Protein AF-A0A7W2YCZ1-F1 (afdb_monomer_lite)

Foldseek 3Di:
DDDPPPPVVVVVVVVVLPDPPPWDWDPDVQIETEDDQDRQWAQDPPDNPDDIHRGDPVRLVVVLVVFFQRAEYEYEYAADLLDDVVVVVVVVCVVVDDDADPDPSVPPPPDDPRSVSVVCSCVDPRGHVYYHYHYHPPPDDDDHDDDDDDPPDD

Structure (mmCIF, N/CA/C/O backbone):
data_AF-A0A7W2YCZ1-F1
#
_entry.id   AF-A0A7W2YCZ1-F1
#
loop_
_atom_site.group_PDB
_atom_site.id
_atom_site.type_symbol
_atom_site.label_atom_id
_atom_site.label_alt_id
_atom_site.label_comp_id
_atom_site.label_asym_id
_atom_site.label_entity_id
_atom_site.label_seq_id
_atom_site.pdbx_PDB_ins_code
_atom_site.Cartn_x
_atom_site.Cartn_y
_atom_site.Cartn_z
_atom_site.occupancy
_atom_site.B_iso_or_equiv
_atom_site.auth_seq_id
_atom_site.auth_comp_id
_atom_site.auth_asym_id
_atom_site.auth_atom_id
_atom_site.pdbx_PDB_model_num
ATOM 1 N N . MET A 1 1 ? 9.026 -3.554 -45.609 1.00 46.78 1 MET A N 1
ATOM 2 C CA . MET A 1 1 ? 7.606 -3.160 -45.529 1.00 46.78 1 MET A CA 1
ATOM 3 C C . MET A 1 1 ? 7.067 -3.748 -44.241 1.00 46.78 1 MET A C 1
ATOM 5 O O . MET A 1 1 ? 6.977 -4.963 -44.158 1.00 46.78 1 MET A O 1
ATOM 9 N N . SER A 1 2 ? 6.855 -2.918 -43.221 1.00 54.31 2 SER A N 1
ATOM 10 C CA . SER A 1 2 ? 6.270 -3.335 -41.939 1.00 54.31 2 SER A CA 1
ATOM 11 C C . SER A 1 2 ? 4.803 -3.710 -42.161 1.00 54.31 2 SER A C 1
ATOM 13 O O . SER A 1 2 ? 4.131 -3.065 -42.970 1.00 54.31 2 SER A O 1
ATOM 15 N N . SER A 1 3 ? 4.320 -4.767 -41.512 1.00 56.66 3 SER A N 1
ATOM 16 C CA . SER A 1 3 ? 2.958 -5.260 -41.718 1.00 56.66 3 SER A CA 1
ATOM 17 C C . SER A 1 3 ? 1.939 -4.225 -41.211 1.00 56.66 3 SER A C 1
ATOM 19 O O . SER A 1 3 ? 2.219 -3.529 -40.236 1.00 56.66 3 SER A O 1
ATOM 21 N N . PRO A 1 4 ? 0.735 -4.117 -41.806 1.00 55.50 4 PRO A N 1
ATOM 22 C CA . PRO A 1 4 ? -0.276 -3.121 -41.417 1.00 55.50 4 PRO A CA 1
ATOM 23 C C . PRO A 1 4 ? -0.728 -3.191 -39.944 1.00 55.50 4 PRO A C 1
ATOM 25 O O . PRO A 1 4 ? -1.346 -2.251 -39.451 1.00 55.50 4 PRO A O 1
ATOM 28 N N . GLY A 1 5 ? -0.429 -4.289 -39.239 1.00 59.09 5 GLY A N 1
ATOM 29 C CA . GLY A 1 5 ? -0.671 -4.445 -37.802 1.00 59.09 5 GLY A CA 1
ATOM 30 C C . GLY A 1 5 ? 0.424 -3.867 -36.894 1.00 59.09 5 GLY A C 1
ATOM 31 O O . GLY A 1 5 ? 0.156 -3.632 -35.719 1.00 59.09 5 GLY A O 1
ATOM 32 N N . ASP A 1 6 ? 1.624 -3.590 -37.413 1.00 61.53 6 ASP A N 1
ATOM 33 C CA . ASP A 1 6 ? 2.809 -3.312 -36.586 1.00 61.53 6 ASP A CA 1
ATOM 34 C C . ASP A 1 6 ? 2.812 -1.888 -36.003 1.00 61.53 6 ASP A C 1
ATOM 36 O O . ASP A 1 6 ? 3.245 -1.681 -34.869 1.00 61.53 6 ASP A O 1
ATOM 40 N N . LEU A 1 7 ? 2.294 -0.898 -36.742 1.00 63.62 7 LEU A N 1
ATOM 41 C CA . LEU A 1 7 ? 2.269 0.505 -36.297 1.00 63.62 7 LEU A CA 1
ATOM 42 C C . LEU A 1 7 ? 1.229 0.740 -35.191 1.00 63.62 7 LEU A C 1
ATOM 44 O O . LEU A 1 7 ? 1.549 1.313 -34.155 1.00 63.62 7 LEU A O 1
ATOM 48 N N . ASN A 1 8 ? 0.011 0.218 -35.363 1.00 82.00 8 ASN A N 1
ATOM 49 C CA . ASN A 1 8 ? -1.061 0.348 -34.369 1.00 82.00 8 ASN A CA 1
ATOM 50 C C . ASN A 1 8 ? -0.761 -0.477 -33.099 1.00 82.00 8 ASN A C 1
ATOM 52 O O . ASN A 1 8 ? -1.073 -0.065 -31.984 1.00 82.00 8 ASN A O 1
ATOM 56 N N . HIS A 1 9 ? -0.084 -1.621 -33.253 1.00 88.19 9 HIS A N 1
ATOM 57 C CA . HIS A 1 9 ? 0.391 -2.415 -32.121 1.00 88.19 9 HIS A CA 1
ATOM 58 C C . HIS A 1 9 ? 1.479 -1.691 -31.316 1.00 88.19 9 HIS A C 1
ATOM 60 O O . HIS A 1 9 ? 1.400 -1.646 -30.090 1.00 88.19 9 HIS A O 1
ATOM 66 N N . SER A 1 10 ? 2.456 -1.081 -31.994 1.00 88.75 10 SER A N 1
ATOM 67 C CA . SER A 1 10 ? 3.535 -0.334 -31.335 1.00 88.75 10 SER A CA 1
ATOM 68 C C . SER A 1 10 ? 3.000 0.890 -30.587 1.00 88.75 10 SER A C 1
ATOM 70 O O . SER A 1 10 ? 3.354 1.107 -29.433 1.00 88.75 10 SER A O 1
ATOM 72 N N . GLU A 1 11 ? 2.069 1.639 -31.188 1.00 91.69 11 GLU A N 1
ATOM 73 C CA . GLU A 1 11 ? 1.412 2.768 -30.516 1.00 91.69 11 GLU A CA 1
ATOM 74 C C . GLU A 1 11 ? 0.613 2.339 -29.279 1.00 91.69 11 GLU A C 1
ATOM 76 O O . GLU A 1 11 ? 0.594 3.052 -28.273 1.00 91.69 11 GLU A O 1
ATOM 81 N N . LEU A 1 12 ? -0.057 1.183 -29.331 1.00 90.75 12 LEU A N 1
ATOM 82 C CA . LEU A 1 12 ? -0.761 0.632 -28.176 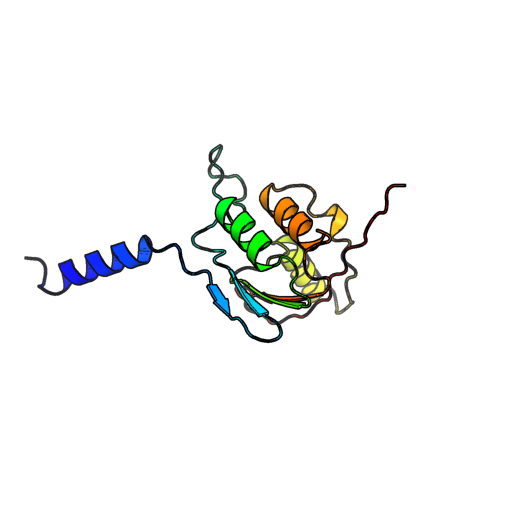1.00 90.75 12 LEU A CA 1
ATOM 83 C C . LEU A 1 12 ? 0.217 0.243 -27.062 1.00 90.75 12 LEU A C 1
ATOM 85 O O . LEU A 1 12 ? -0.036 0.569 -25.903 1.00 90.75 12 LEU A O 1
ATOM 89 N N . ILE A 1 13 ? 1.327 -0.418 -27.403 1.00 91.25 13 ILE A N 1
ATOM 90 C CA . ILE A 1 13 ? 2.387 -0.747 -26.441 1.00 91.25 13 ILE A CA 1
ATOM 91 C C . ILE A 1 13 ? 2.906 0.531 -25.786 1.00 91.25 13 ILE A C 1
ATOM 93 O O . ILE A 1 13 ? 2.930 0.609 -24.562 1.00 91.25 13 ILE A O 1
ATOM 97 N N . ASP A 1 14 ? 3.241 1.553 -26.571 1.00 91.69 14 ASP A N 1
ATOM 98 C CA . ASP A 1 14 ? 3.740 2.824 -26.045 1.00 91.69 14 ASP A CA 1
ATOM 99 C C . ASP A 1 14 ? 2.725 3.509 -25.126 1.00 91.69 14 ASP A C 1
ATOM 101 O O . ASP A 1 14 ? 3.105 4.071 -24.099 1.00 91.69 14 ASP A O 1
ATOM 105 N N . LYS A 1 15 ? 1.430 3.456 -25.462 1.00 91.06 15 LYS A N 1
ATOM 106 C CA . LYS A 1 15 ? 0.361 3.974 -24.595 1.00 91.06 15 LYS A CA 1
ATOM 107 C C . LYS A 1 15 ? 0.286 3.214 -23.274 1.00 91.06 15 LYS A C 1
ATOM 109 O O . LYS A 1 15 ? 0.183 3.849 -22.232 1.00 91.06 15 LYS A O 1
ATOM 114 N N . ILE A 1 16 ? 0.359 1.883 -23.307 1.00 90.38 16 ILE A N 1
ATOM 115 C CA . ILE A 1 16 ? 0.304 1.041 -22.103 1.00 90.38 16 ILE A CA 1
ATOM 116 C C . ILE A 1 16 ? 1.549 1.248 -21.235 1.00 90.38 16 ILE A C 1
ATOM 118 O O . ILE A 1 16 ? 1.426 1.376 -20.023 1.00 90.38 16 ILE A O 1
ATOM 122 N N . LEU A 1 17 ? 2.739 1.319 -21.838 1.00 87.75 17 LEU A N 1
ATOM 123 C CA . LEU A 1 17 ? 3.998 1.522 -21.113 1.00 87.75 17 LEU A CA 1
ATOM 124 C C . LEU A 1 17 ? 4.106 2.914 -20.479 1.00 87.75 17 LEU A C 1
ATOM 126 O O . LEU A 1 17 ? 4.820 3.071 -19.493 1.00 87.75 17 LEU A O 1
ATOM 130 N N . LYS A 1 18 ? 3.413 3.914 -21.035 1.00 88.44 18 LYS A N 1
ATOM 131 C CA . LYS A 1 18 ? 3.326 5.271 -20.473 1.00 88.44 18 LYS A CA 1
ATOM 132 C C . LYS A 1 18 ? 2.206 5.438 -19.445 1.00 88.44 18 LYS A C 1
ATOM 134 O O . LYS A 1 18 ? 2.161 6.480 -18.805 1.00 88.44 18 LYS A O 1
ATOM 139 N N . TRP A 1 19 ? 1.296 4.474 -19.317 1.00 90.00 19 TRP A N 1
ATOM 140 C CA . TRP A 1 19 ? 0.197 4.556 -18.359 1.00 90.00 19 TRP A CA 1
ATOM 141 C C . TRP A 1 19 ? 0.691 4.233 -16.947 1.00 90.00 19 TRP A C 1
ATOM 143 O O . TRP A 1 19 ? 1.148 3.120 -16.681 1.00 90.00 19 TRP A O 1
ATOM 153 N N . ASP A 1 20 ? 0.548 5.194 -16.044 1.00 87.00 20 ASP A N 1
ATOM 154 C CA . ASP A 1 20 ? 0.953 5.139 -14.635 1.00 87.00 20 ASP A CA 1
ATOM 155 C C . ASP A 1 20 ? -0.235 5.266 -13.662 1.00 87.00 20 ASP A C 1
ATOM 157 O 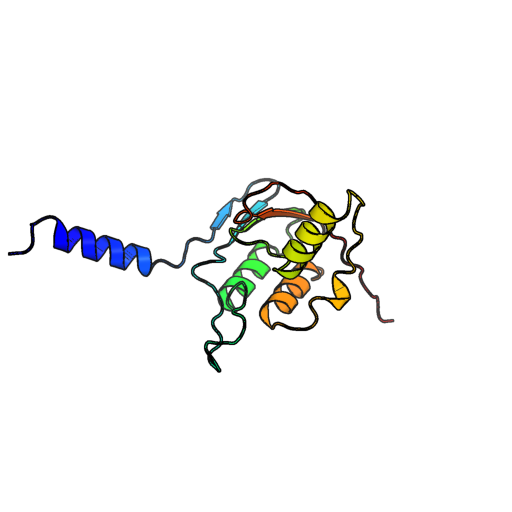O . ASP A 1 20 ? -0.082 5.156 -12.448 1.00 87.00 20 ASP A O 1
ATOM 161 N N . GLU A 1 21 ? -1.454 5.415 -14.174 1.00 89.88 21 GLU A N 1
ATOM 162 C CA . GLU A 1 21 ? -2.694 5.549 -13.401 1.00 89.88 21 GLU A CA 1
ATOM 163 C C . GLU A 1 21 ? -3.353 4.176 -13.143 1.00 89.88 21 GLU A C 1
ATOM 165 O O . GLU A 1 21 ? -4.538 3.964 -13.407 1.00 89.88 21 GLU A O 1
ATOM 170 N N . TRP A 1 22 ? -2.583 3.173 -12.698 1.00 92.25 22 TRP A N 1
ATOM 171 C CA . TRP A 1 22 ? -3.129 1.840 -12.361 1.00 92.25 22 TRP A CA 1
ATOM 172 C C . TRP A 1 22 ? -3.730 1.767 -10.954 1.00 92.25 22 TRP A C 1
ATOM 174 O O . TRP A 1 22 ? -4.391 0.786 -10.605 1.00 92.25 22 TRP A O 1
ATOM 184 N N . HIS A 1 23 ? -3.485 2.784 -10.131 1.00 93.44 23 HIS A N 1
ATOM 185 C CA . HIS A 1 23 ? -4.033 2.887 -8.789 1.00 93.44 23 HIS A CA 1
ATOM 186 C C . HIS A 1 23 ? -5.492 3.365 -8.843 1.00 93.44 23 HIS A C 1
ATOM 188 O O . HIS A 1 23 ? -5.863 4.197 -9.664 1.00 93.44 23 HIS A O 1
ATOM 194 N N . TYR A 1 24 ? -6.347 2.842 -7.965 1.00 95.12 24 TYR A N 1
ATOM 195 C CA . TYR A 1 24 ? -7.750 3.259 -7.885 1.00 95.12 24 TYR A CA 1
ATOM 196 C C . TYR A 1 24 ? -8.343 2.954 -6.511 1.00 95.12 24 TYR A C 1
ATOM 198 O O . TYR A 1 24 ? -7.773 2.218 -5.705 1.00 95.12 24 TYR A O 1
ATOM 206 N N . SER A 1 25 ? -9.510 3.529 -6.225 1.00 96.25 25 SER A N 1
ATOM 207 C CA . SER A 1 25 ? -10.265 3.256 -5.001 1.00 96.25 25 SER A CA 1
ATOM 208 C C . SER A 1 25 ? -11.693 2.842 -5.321 1.00 96.25 25 SER A C 1
ATOM 210 O O . SER A 1 25 ? -12.311 3.371 -6.243 1.00 96.25 25 SER A O 1
ATOM 212 N N . LEU A 1 26 ? -12.230 1.916 -4.531 1.00 96.69 26 LEU A N 1
ATOM 213 C CA . LEU A 1 26 ? -13.626 1.500 -4.594 1.00 96.69 26 LEU A CA 1
ATOM 214 C C . LEU A 1 26 ? -14.318 1.895 -3.291 1.00 96.69 26 LEU A C 1
ATOM 216 O O . LEU A 1 26 ? -13.919 1.452 -2.210 1.00 96.69 26 LEU A O 1
ATOM 220 N N . ASN A 1 27 ? -15.392 2.676 -3.406 1.00 94.75 27 ASN A N 1
ATOM 221 C CA . ASN A 1 27 ? -16.207 3.160 -2.285 1.00 94.75 27 ASN A CA 1
ATOM 222 C C . ASN A 1 27 ? -17.137 2.059 -1.743 1.00 94.75 27 ASN A C 1
ATOM 224 O O . ASN A 1 27 ? -18.359 2.178 -1.751 1.00 94.75 27 ASN A O 1
ATOM 228 N N . THR A 1 28 ? -16.535 0.954 -1.322 1.00 96.12 28 THR A N 1
ATOM 229 C CA . THR A 1 28 ? -17.182 -0.176 -0.647 1.00 96.12 28 THR A CA 1
ATOM 230 C C . THR A 1 28 ? -17.105 0.005 0.873 1.00 96.12 28 THR A C 1
ATOM 232 O O . THR A 1 28 ? -16.565 0.997 1.362 1.00 96.12 28 THR A O 1
ATOM 235 N N . SER A 1 29 ? -17.670 -0.929 1.641 1.00 94.06 29 SER A N 1
ATOM 236 C CA . SER A 1 29 ? -17.585 -0.923 3.104 1.00 94.06 29 SER A CA 1
ATOM 237 C C . SER A 1 29 ? -17.005 -2.259 3.588 1.00 94.06 29 SER A C 1
ATOM 239 O O . SER A 1 29 ? -17.718 -3.264 3.542 1.00 94.06 29 SER A O 1
ATOM 241 N N . PRO A 1 30 ? -15.725 -2.316 4.011 1.00 95.06 30 PRO A N 1
ATOM 242 C CA . PRO A 1 30 ? -14.748 -1.217 4.099 1.00 95.06 30 PRO A CA 1
ATOM 243 C C . PRO A 1 30 ? -14.248 -0.747 2.724 1.00 95.06 30 PRO A C 1
ATOM 245 O O . PRO A 1 30 ? -14.257 -1.523 1.773 1.00 95.06 30 PRO A O 1
ATOM 248 N N . LYS A 1 31 ? -13.773 0.501 2.626 1.00 96.75 31 LYS A N 1
ATOM 249 C CA . LYS A 1 31 ? -13.241 1.053 1.372 1.00 96.75 31 LYS A CA 1
ATOM 250 C C . LYS A 1 31 ? -11.997 0.286 0.928 1.00 96.75 31 LYS A C 1
ATOM 252 O O . LYS A 1 31 ? -11.152 -0.089 1.746 1.00 96.75 31 LYS A O 1
ATOM 257 N N . ILE A 1 32 ? -11.896 0.061 -0.380 1.00 97.62 32 ILE A N 1
ATOM 258 C CA . ILE A 1 32 ? -10.772 -0.645 -0.997 1.00 97.62 32 ILE A CA 1
ATOM 259 C C . ILE A 1 32 ? -9.882 0.377 -1.696 1.00 97.62 32 ILE A C 1
ATOM 261 O O . ILE A 1 32 ? -10.372 1.175 -2.493 1.00 97.62 32 ILE A O 1
ATOM 265 N N . VAL A 1 33 ? -8.582 0.326 -1.419 1.00 96.81 33 VAL A N 1
ATOM 266 C CA . VAL A 1 33 ? -7.560 1.161 -2.058 1.00 96.81 33 VAL A CA 1
ATOM 267 C C . VAL A 1 33 ? -6.545 0.247 -2.735 1.00 96.81 33 VAL A C 1
ATOM 269 O O . VAL A 1 33 ? -5.858 -0.528 -2.068 1.00 96.81 33 VAL A O 1
ATOM 272 N N . VAL A 1 34 ? -6.463 0.322 -4.061 1.00 95.88 34 VAL A N 1
ATOM 273 C CA . VAL A 1 34 ? -5.542 -0.464 -4.886 1.00 95.88 34 VAL A CA 1
ATOM 274 C C . VAL A 1 34 ? -4.357 0.409 -5.271 1.00 95.88 34 VAL A C 1
ATOM 276 O O . VAL A 1 34 ? -4.528 1.469 -5.869 1.00 95.88 34 VAL A O 1
ATOM 279 N N . LEU A 1 35 ? -3.158 -0.031 -4.897 1.00 93.19 35 LEU A N 1
ATOM 280 C CA . LEU A 1 35 ? -1.917 0.707 -5.093 1.00 93.19 35 LEU A CA 1
ATOM 281 C C . LEU A 1 35 ? -1.205 0.280 -6.371 1.00 93.19 35 LEU A C 1
ATOM 283 O O . LEU A 1 35 ? -1.024 -0.915 -6.620 1.00 93.19 35 LEU A O 1
ATOM 287 N N . ASP A 1 36 ? -0.656 1.259 -7.083 1.00 90.69 36 ASP A N 1
ATOM 288 C CA . ASP A 1 36 ? 0.375 1.010 -8.078 1.00 90.69 36 ASP A CA 1
ATOM 289 C C . ASP A 1 36 ? 1.762 1.094 -7.430 1.00 90.69 36 ASP A C 1
ATOM 291 O O . ASP A 1 36 ? 2.327 2.159 -7.211 1.00 90.69 36 ASP A O 1
ATOM 295 N N . THR A 1 37 ? 2.307 -0.070 -7.088 1.00 83.81 37 THR A N 1
ATOM 296 C CA . THR A 1 37 ? 3.641 -0.203 -6.469 1.00 83.81 37 THR A CA 1
ATOM 297 C C . THR A 1 37 ? 4.719 -0.607 -7.479 1.00 83.81 37 THR A C 1
ATOM 299 O O . THR A 1 37 ? 5.855 -0.897 -7.096 1.00 83.81 37 THR A O 1
ATOM 302 N N . ARG A 1 38 ? 4.365 -0.684 -8.771 1.00 81.44 38 ARG A N 1
ATOM 303 C CA . ARG A 1 38 ? 5.257 -1.137 -9.846 1.00 81.44 38 ARG A CA 1
ATOM 304 C C . ARG A 1 38 ? 5.652 0.014 -10.760 1.00 81.44 38 ARG A C 1
ATOM 306 O O . ARG A 1 38 ? 6.849 0.177 -10.975 1.00 81.44 38 ARG A O 1
ATOM 313 N N . THR A 1 39 ? 4.690 0.782 -11.272 1.00 84.38 39 THR A N 1
ATOM 314 C CA . THR A 1 39 ? 4.977 1.880 -12.209 1.00 84.38 39 THR A CA 1
ATOM 315 C C . THR A 1 39 ? 5.300 3.180 -11.470 1.00 84.38 39 THR A C 1
ATOM 317 O O . THR A 1 39 ? 6.261 3.854 -11.822 1.00 84.38 39 THR A O 1
ATOM 320 N N . GLN A 1 40 ? 4.617 3.461 -10.355 1.00 82.69 40 GLN A N 1
ATOM 321 C CA . GLN A 1 40 ? 4.811 4.679 -9.551 1.00 82.69 40 GLN A CA 1
ATOM 322 C C . GLN A 1 40 ? 5.924 4.544 -8.501 1.00 82.69 40 GLN A C 1
ATOM 324 O O . GLN A 1 40 ? 5.880 5.116 -7.409 1.00 82.69 40 GLN A O 1
ATOM 329 N N . ARG A 1 41 ? 6.925 3.708 -8.780 1.00 77.88 41 ARG A N 1
ATOM 330 C CA . ARG A 1 41 ? 7.993 3.396 -7.834 1.00 77.88 41 ARG A CA 1
ATOM 331 C C . ARG A 1 41 ? 8.980 4.561 -7.746 1.00 77.88 41 ARG A C 1
ATOM 333 O O . ARG A 1 41 ? 9.449 5.056 -8.762 1.00 77.88 41 ARG A O 1
ATOM 340 N N . TRP A 1 42 ? 9.394 4.946 -6.537 1.00 75.12 42 TRP A N 1
ATOM 341 C CA . TRP A 1 42 ? 10.453 5.952 -6.401 1.00 75.12 42 TRP A CA 1
ATOM 342 C C . TRP A 1 42 ? 11.823 5.387 -6.801 1.00 75.12 42 TRP A C 1
ATOM 344 O O . TRP A 1 42 ? 12.324 4.448 -6.169 1.00 75.12 42 TRP A O 1
ATOM 354 N N . TYR A 1 43 ? 12.455 5.993 -7.806 1.00 65.12 43 TYR A N 1
ATOM 355 C CA . TYR A 1 43 ? 13.814 5.674 -8.242 1.00 65.12 43 TYR A CA 1
ATOM 356 C C . TYR A 1 43 ? 14.835 6.610 -7.587 1.00 65.12 43 TYR A C 1
ATOM 358 O O . TYR A 1 43 ? 14.627 7.814 -7.485 1.00 65.12 43 TYR A O 1
ATOM 366 N N . SER A 1 44 ? 15.965 6.058 -7.140 1.00 58.12 44 SER A N 1
ATOM 367 C CA . SER A 1 44 ? 17.043 6.863 -6.562 1.00 58.12 44 SER A CA 1
ATOM 368 C C . SER A 1 44 ? 17.770 7.654 -7.649 1.00 58.12 44 SER A C 1
ATOM 370 O O . SER A 1 44 ? 18.524 7.085 -8.433 1.00 58.12 44 SER A O 1
ATOM 372 N N . GLU A 1 45 ? 17.628 8.978 -7.618 1.00 56.12 45 GLU A N 1
ATOM 373 C CA . GLU A 1 45 ? 18.287 9.911 -8.548 1.00 56.12 45 GLU A CA 1
ATOM 374 C C . GLU A 1 45 ? 19.813 9.991 -8.361 1.00 56.12 45 GLU A C 1
ATOM 376 O O . GLU A 1 45 ? 20.539 10.430 -9.246 1.00 56.12 45 GLU A O 1
ATOM 381 N N . SER A 1 46 ? 20.326 9.551 -7.205 1.00 54.50 46 SER A N 1
ATOM 382 C CA . SER A 1 46 ? 21.744 9.718 -6.844 1.00 54.50 46 SER A CA 1
ATOM 383 C C . SER A 1 46 ? 22.653 8.544 -7.227 1.00 54.50 46 SER A C 1
ATOM 385 O O . SER A 1 46 ? 23.868 8.716 -7.275 1.00 54.50 46 SER A O 1
ATOM 387 N N . ASN A 1 47 ? 22.100 7.341 -7.426 1.00 46.28 47 ASN A N 1
ATOM 388 C CA . ASN A 1 47 ? 22.841 6.129 -7.805 1.00 46.28 47 ASN A CA 1
ATOM 389 C C . ASN A 1 47 ? 21.856 4.990 -8.141 1.00 46.28 47 ASN A C 1
ATOM 391 O O . ASN A 1 47 ? 20.953 4.725 -7.341 1.00 46.28 47 ASN A O 1
ATOM 395 N N . ALA A 1 48 ? 22.072 4.279 -9.254 1.00 50.91 48 ALA A N 1
ATOM 396 C CA . ALA A 1 48 ? 21.251 3.145 -9.700 1.00 50.91 48 ALA A CA 1
ATOM 397 C C . ALA A 1 48 ? 21.346 1.908 -8.780 1.00 50.91 48 ALA A C 1
ATOM 399 O O . ALA A 1 48 ? 20.483 1.037 -8.826 1.00 50.91 48 ALA A O 1
ATOM 400 N N . GLY A 1 49 ? 22.375 1.834 -7.925 1.00 46.34 49 GLY A N 1
ATOM 401 C CA . GLY A 1 49 ? 22.553 0.751 -6.948 1.00 46.34 49 GLY A CA 1
ATOM 402 C C . GLY A 1 49 ? 21.846 0.952 -5.599 1.00 46.34 49 GLY A C 1
ATOM 403 O O . GLY A 1 49 ? 21.944 0.085 -4.732 1.00 46.34 49 GLY A O 1
ATOM 404 N N . LYS A 1 50 ? 21.171 2.089 -5.367 1.00 48.72 50 LYS A N 1
ATOM 405 C CA . LYS A 1 50 ? 20.440 2.344 -4.111 1.00 48.72 50 LYS A CA 1
ATOM 406 C C . LYS A 1 50 ? 19.026 1.753 -4.169 1.00 48.72 50 LYS A C 1
ATOM 408 O O . LYS A 1 50 ? 18.403 1.782 -5.228 1.00 48.72 50 LYS A O 1
ATOM 413 N N . PRO A 1 51 ? 18.488 1.252 -3.042 1.00 53.78 51 PRO A N 1
ATOM 414 C CA . PRO A 1 51 ? 17.170 0.632 -3.023 1.00 53.78 51 PRO A CA 1
ATOM 415 C C . PRO A 1 51 ? 16.085 1.639 -3.422 1.00 53.78 51 PRO A C 1
ATOM 417 O O . PRO A 1 51 ? 15.952 2.699 -2.810 1.00 53.78 51 PRO A O 1
ATOM 420 N N . SER A 1 52 ? 15.303 1.291 -4.442 1.00 58.91 52 SER A N 1
ATOM 421 C CA . SER A 1 52 ? 14.128 2.048 -4.876 1.00 58.91 52 SER A CA 1
ATOM 422 C C . SER A 1 52 ? 13.021 1.974 -3.821 1.00 58.91 52 SER A C 1
ATOM 424 O O . SER A 1 52 ? 12.755 0.898 -3.267 1.00 58.91 52 SER A O 1
ATOM 426 N N . GLY A 1 53 ? 12.355 3.103 -3.574 1.00 67.25 53 GLY A N 1
ATOM 427 C CA . GLY A 1 53 ? 11.220 3.207 -2.653 1.00 67.25 53 GLY A CA 1
ATOM 428 C C . GLY A 1 53 ? 10.015 2.420 -3.164 1.00 67.25 53 GLY A C 1
ATOM 429 O O . GLY A 1 53 ? 10.036 1.937 -4.287 1.00 67.25 53 GLY A O 1
ATOM 430 N N . LEU A 1 54 ? 8.976 2.241 -2.348 1.00 71.81 54 LEU A N 1
ATOM 431 C CA . LEU A 1 54 ? 7.773 1.505 -2.766 1.00 71.81 54 LEU A CA 1
ATOM 432 C C . LEU A 1 54 ? 6.912 2.309 -3.753 1.00 71.81 54 LEU A C 1
ATOM 434 O O . LEU A 1 54 ? 6.397 1.754 -4.715 1.00 71.81 54 LEU A O 1
ATOM 438 N N . MET A 1 55 ? 6.780 3.607 -3.496 1.00 80.69 55 MET A N 1
ATOM 439 C CA . MET A 1 55 ? 5.966 4.571 -4.230 1.00 80.69 55 MET A CA 1
ATOM 440 C C . MET A 1 55 ? 6.665 5.936 -4.201 1.00 80.69 55 MET A C 1
ATOM 442 O O . MET A 1 55 ? 7.466 6.195 -3.294 1.00 80.69 55 MET A O 1
ATOM 446 N N . ASP A 1 56 ? 6.387 6.797 -5.170 1.00 81.81 56 ASP A N 1
ATOM 447 C CA . ASP A 1 56 ? 6.830 8.187 -5.151 1.00 81.81 56 ASP A CA 1
ATOM 448 C C . ASP A 1 56 ? 6.017 9.056 -4.170 1.00 81.81 56 ASP A C 1
ATOM 450 O O . ASP A 1 56 ? 5.110 8.599 -3.465 1.00 81.81 56 ASP A O 1
ATOM 454 N N . TRP A 1 57 ? 6.394 10.330 -4.074 1.00 81.38 57 TRP A N 1
ATOM 455 C CA . TRP A 1 57 ? 5.745 11.283 -3.180 1.00 81.38 57 TRP A CA 1
ATOM 456 C C . TRP A 1 57 ? 4.292 11.597 -3.568 1.00 81.38 57 TRP A C 1
ATOM 458 O O . TRP A 1 57 ? 3.446 11.754 -2.682 1.00 81.38 57 TRP A O 1
ATOM 468 N N . GLN A 1 58 ? 3.995 11.700 -4.863 1.00 84.56 58 GLN A N 1
ATOM 469 C CA . GLN A 1 58 ? 2.660 12.025 -5.357 1.00 84.56 58 GLN A CA 1
ATOM 470 C C . GLN A 1 58 ? 1.691 10.897 -5.008 1.00 84.56 58 GLN A C 1
ATOM 472 O O . GLN A 1 58 ? 0.637 11.147 -4.421 1.00 84.56 58 GLN A O 1
ATOM 477 N N . SER A 1 59 ? 2.096 9.654 -5.246 1.00 86.44 59 SER A N 1
ATOM 478 C CA . SER A 1 59 ? 1.314 8.466 -4.920 1.00 86.44 59 SER A CA 1
ATOM 479 C C . SER A 1 59 ? 1.131 8.289 -3.414 1.00 86.44 59 SER A C 1
ATOM 481 O O . SER A 1 59 ? 0.044 7.937 -2.957 1.00 86.44 59 SER A O 1
ATOM 483 N N . LEU A 1 60 ? 2.166 8.568 -2.611 1.00 86.31 60 LEU A N 1
ATOM 484 C CA . LEU A 1 60 ? 2.052 8.567 -1.147 1.00 86.31 60 LEU A CA 1
ATOM 485 C C . LEU A 1 60 ? 1.079 9.642 -0.640 1.00 86.31 60 LEU A C 1
ATOM 487 O O . LEU A 1 60 ? 0.310 9.388 0.288 1.00 86.31 60 LEU A O 1
ATOM 491 N N . SER A 1 61 ? 1.086 10.825 -1.255 1.00 87.44 61 SER A N 1
ATOM 492 C CA . SER A 1 61 ? 0.169 11.919 -0.914 1.00 87.44 61 SER A CA 1
ATOM 493 C C . SER A 1 61 ? -1.276 11.563 -1.270 1.00 87.44 61 SER A C 1
ATOM 495 O O . SER A 1 61 ? -2.176 11.739 -0.446 1.00 87.44 61 SER A O 1
ATOM 497 N N . ALA A 1 62 ? -1.499 11.010 -2.467 1.00 90.19 62 ALA A N 1
ATOM 498 C CA . ALA A 1 62 ? -2.804 10.525 -2.915 1.00 90.19 62 ALA A CA 1
ATOM 499 C C . ALA A 1 62 ? -3.327 9.411 -1.998 1.00 90.19 62 ALA A C 1
ATOM 501 O O . ALA A 1 62 ? -4.485 9.434 -1.574 1.00 90.19 62 ALA A O 1
ATOM 502 N N . LEU A 1 63 ? -2.448 8.486 -1.603 1.00 91.62 63 LEU A N 1
ATOM 503 C CA . LEU A 1 63 ? -2.770 7.451 -0.633 1.00 91.62 63 LEU A CA 1
ATOM 504 C C . LEU A 1 63 ? -3.190 8.049 0.711 1.00 91.62 63 LEU A C 1
ATOM 506 O O . LEU A 1 63 ? -4.239 7.686 1.233 1.00 91.62 63 LEU A O 1
ATOM 510 N N . GLN A 1 64 ? -2.413 8.978 1.272 1.00 91.94 64 GLN A N 1
ATOM 511 C CA . GLN A 1 64 ? -2.765 9.610 2.541 1.00 91.94 64 GLN A CA 1
ATOM 512 C C . GLN A 1 64 ? -4.156 10.246 2.473 1.00 91.94 64 GLN A C 1
ATOM 514 O O . GLN A 1 64 ? -4.962 10.034 3.375 1.00 91.94 64 GLN A O 1
ATOM 519 N N . GLN A 1 65 ? -4.459 10.970 1.394 1.00 92.19 65 GLN A N 1
ATOM 520 C CA . GLN A 1 65 ? -5.776 11.573 1.187 1.00 92.19 65 GLN A CA 1
ATOM 521 C C . GLN A 1 65 ? -6.890 10.527 1.110 1.00 92.19 65 GLN A C 1
ATOM 523 O O . GLN A 1 65 ? -7.925 10.700 1.751 1.00 92.19 65 GLN A O 1
ATOM 528 N N . ALA A 1 66 ? -6.670 9.419 0.396 1.00 92.81 66 ALA A N 1
ATOM 529 C CA . ALA A 1 66 ? -7.650 8.342 0.271 1.00 92.81 66 ALA A CA 1
ATOM 530 C C . ALA A 1 66 ? -7.982 7.659 1.609 1.00 92.81 66 ALA A C 1
ATOM 532 O O . ALA A 1 66 ? -9.072 7.098 1.742 1.00 92.81 66 ALA A O 1
ATOM 533 N N . LEU A 1 67 ? -7.064 7.712 2.580 1.00 94.00 67 LEU A N 1
ATOM 534 C CA . LEU A 1 67 ? -7.202 7.101 3.903 1.00 94.00 67 LEU A CA 1
ATOM 535 C C . LEU A 1 67 ? -7.824 8.033 4.951 1.00 94.00 67 LEU A C 1
ATOM 537 O O . LEU A 1 67 ? -8.293 7.557 5.983 1.00 94.00 67 LEU A O 1
ATOM 541 N N . ILE A 1 68 ? -7.800 9.351 4.743 1.00 93.12 68 ILE A N 1
ATOM 542 C CA . ILE A 1 68 ? -8.255 10.302 5.762 1.00 93.12 68 ILE A CA 1
ATOM 543 C C . ILE A 1 68 ? -9.725 10.052 6.129 1.00 93.12 68 ILE A C 1
ATOM 545 O O . ILE A 1 68 ? -10.597 10.007 5.268 1.00 93.12 68 ILE A O 1
ATOM 549 N N . ASN A 1 69 ? -9.989 9.966 7.435 1.00 91.81 69 ASN A N 1
ATOM 550 C CA . ASN A 1 69 ? -11.299 9.768 8.062 1.00 91.81 69 ASN A CA 1
ATOM 551 C C . ASN A 1 69 ? -12.001 8.443 7.714 1.00 91.81 69 ASN A C 1
ATOM 553 O O . ASN A 1 69 ? -13.175 8.276 8.042 1.00 91.81 69 ASN A O 1
ATOM 557 N N . GLU A 1 70 ? -11.301 7.492 7.098 1.00 94.19 70 GLU A N 1
ATOM 558 C CA . GLU A 1 70 ? -11.854 6.168 6.827 1.00 94.19 70 GLU A CA 1
ATOM 559 C C . GLU A 1 70 ? -11.744 5.280 8.082 1.00 94.19 70 GLU A C 1
ATOM 561 O O . GLU A 1 70 ? -10.694 5.246 8.729 1.00 94.19 70 GLU A O 1
ATOM 566 N N . PRO A 1 71 ? -12.804 4.546 8.467 1.00 92.19 71 PR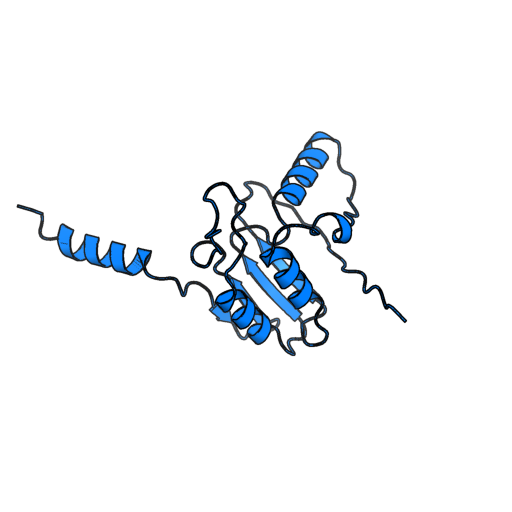O A N 1
ATOM 567 C CA . PRO A 1 71 ? -12.794 3.759 9.700 1.00 92.19 71 PRO A CA 1
ATOM 568 C C . PRO A 1 71 ? -11.996 2.456 9.567 1.00 92.19 71 PRO A C 1
ATOM 570 O O . PRO A 1 71 ? -11.379 2.005 10.529 1.00 92.19 71 PRO A O 1
ATOM 573 N N . ASN A 1 72 ? -12.022 1.833 8.387 1.00 94.12 72 ASN A N 1
ATOM 574 C CA . ASN A 1 72 ? -11.322 0.591 8.070 1.00 94.12 72 ASN A CA 1
ATOM 575 C C . ASN A 1 72 ? -11.004 0.578 6.573 1.00 94.12 72 ASN A C 1
ATOM 577 O O . ASN A 1 72 ? -11.831 1.024 5.775 1.00 94.12 72 ASN A O 1
ATOM 581 N N . ILE A 1 73 ? -9.853 0.023 6.192 1.00 96.06 73 ILE A N 1
ATOM 582 C CA . ILE A 1 73 ? -9.426 -0.047 4.789 1.00 96.06 73 ILE A CA 1
ATOM 583 C C . ILE A 1 73 ? -8.965 -1.453 4.416 1.00 96.06 73 ILE A C 1
ATOM 585 O O . ILE A 1 73 ? -8.229 -2.100 5.164 1.00 96.06 73 ILE A O 1
ATOM 589 N N . ILE A 1 74 ? -9.363 -1.896 3.222 1.00 96.62 74 ILE A N 1
ATOM 590 C CA . ILE A 1 74 ? -8.695 -2.984 2.507 1.00 96.62 74 ILE A CA 1
ATOM 591 C C . ILE A 1 74 ? -7.713 -2.347 1.527 1.00 96.62 74 ILE A C 1
ATOM 593 O O . ILE A 1 74 ? -8.103 -1.627 0.612 1.00 96.62 74 ILE A O 1
ATOM 597 N N . MET A 1 75 ? -6.430 -2.608 1.716 1.00 95.19 75 MET A N 1
ATOM 598 C CA . MET A 1 75 ? -5.367 -2.138 0.843 1.00 95.19 75 MET A CA 1
ATOM 599 C C . MET A 1 75 ? -4.876 -3.293 -0.021 1.00 95.19 75 MET A C 1
ATOM 601 O O . MET A 1 75 ? -4.576 -4.365 0.498 1.00 95.19 75 MET A O 1
ATOM 605 N N . VAL A 1 76 ? -4.770 -3.077 -1.327 1.00 94.75 76 VAL A N 1
ATOM 606 C CA . VAL A 1 76 ? -4.256 -4.073 -2.272 1.00 94.75 76 VAL A CA 1
ATOM 607 C C . VAL A 1 76 ? -2.955 -3.552 -2.863 1.00 94.75 76 VAL A C 1
ATOM 609 O O . VAL A 1 76 ? -2.922 -2.448 -3.400 1.00 94.75 76 VAL A O 1
ATOM 612 N N . SER A 1 77 ? -1.883 -4.333 -2.775 1.00 89.88 77 SER A N 1
ATOM 613 C CA . SER A 1 77 ? -0.584 -3.989 -3.357 1.00 89.88 77 SER A CA 1
ATOM 614 C C . SER A 1 77 ? 0.024 -5.186 -4.079 1.00 89.88 77 SER A C 1
ATOM 616 O O . SER A 1 77 ? -0.092 -6.319 -3.626 1.00 89.88 77 SER A O 1
ATOM 618 N N . ALA A 1 78 ? 0.711 -4.958 -5.198 1.00 85.44 78 ALA A N 1
ATOM 619 C CA . ALA A 1 78 ? 1.405 -6.043 -5.890 1.00 85.44 78 ALA A CA 1
ATOM 620 C C . ALA A 1 78 ? 2.550 -6.600 -5.028 1.00 85.44 78 ALA A C 1
ATOM 622 O O . ALA A 1 78 ? 2.592 -7.798 -4.762 1.00 85.44 78 ALA A O 1
ATOM 623 N N . ALA A 1 79 ? 3.436 -5.723 -4.546 1.00 78.00 79 ALA A N 1
ATOM 624 C CA . ALA A 1 79 ? 4.534 -6.088 -3.655 1.00 78.00 79 ALA A CA 1
ATOM 625 C C . ALA A 1 79 ? 4.133 -5.969 -2.170 1.00 78.00 79 ALA A C 1
ATOM 627 O O . ALA A 1 79 ? 3.320 -5.101 -1.822 1.00 78.00 79 ALA A O 1
ATOM 628 N N . PRO A 1 80 ? 4.723 -6.773 -1.265 1.00 71.69 80 PRO A N 1
ATOM 629 C CA . PRO A 1 80 ? 4.521 -6.619 0.173 1.00 71.69 80 PRO A CA 1
ATOM 630 C C . PRO A 1 80 ? 4.951 -5.234 0.680 1.00 71.69 80 PRO A C 1
ATOM 632 O O . PRO A 1 80 ? 6.090 -4.810 0.485 1.00 71.69 80 PRO A O 1
ATOM 635 N N . ILE A 1 81 ? 4.035 -4.537 1.362 1.00 73.44 81 ILE A N 1
ATOM 636 C CA . ILE A 1 81 ? 4.255 -3.173 1.888 1.00 73.44 81 ILE A CA 1
ATOM 637 C C . ILE A 1 81 ? 5.266 -3.172 3.044 1.00 73.44 81 ILE A C 1
ATOM 639 O O . ILE A 1 81 ? 6.054 -2.240 3.204 1.00 73.44 81 ILE A O 1
ATOM 643 N N . TYR A 1 82 ? 5.278 -4.246 3.833 1.00 68.06 82 TYR A N 1
ATOM 644 C CA . TYR A 1 82 ? 6.279 -4.489 4.865 1.00 68.06 82 TYR A CA 1
ATOM 645 C C . TYR A 1 82 ? 7.425 -5.305 4.236 1.00 68.06 82 TYR A C 1
ATOM 647 O O . TYR A 1 82 ? 7.238 -6.465 3.884 1.00 68.06 82 TYR A O 1
ATOM 655 N N . GLY A 1 83 ? 8.571 -4.648 4.012 1.00 58.62 83 GLY A N 1
ATOM 656 C CA . GLY A 1 83 ? 9.565 -4.993 2.980 1.00 58.62 83 GLY A CA 1
ATOM 657 C C . GLY A 1 83 ? 10.337 -6.325 3.070 1.00 58.62 83 GLY A C 1
ATOM 658 O O . GLY A 1 83 ? 10.103 -7.183 3.911 1.00 58.62 83 GLY A O 1
ATOM 659 N N . VAL A 1 84 ? 11.328 -6.460 2.177 1.00 52.44 84 VAL A N 1
ATOM 660 C CA . VAL A 1 84 ? 12.076 -7.686 1.799 1.00 52.44 84 VAL A CA 1
ATOM 661 C C . VAL A 1 84 ? 12.672 -8.486 2.973 1.00 52.44 84 VAL A C 1
ATOM 663 O O . VAL A 1 84 ? 12.711 -9.712 2.919 1.00 52.44 84 VAL A O 1
ATOM 666 N N . LYS A 1 85 ? 13.070 -7.841 4.079 1.00 51.94 85 LYS A N 1
ATOM 667 C CA . LYS A 1 85 ? 13.563 -8.551 5.278 1.00 51.94 85 LYS A CA 1
ATOM 668 C C . LYS A 1 85 ? 12.463 -9.255 6.082 1.00 51.94 85 LYS A C 1
ATOM 670 O O . LYS A 1 85 ? 12.773 -10.178 6.831 1.00 51.94 85 LYS A O 1
ATOM 675 N N . LEU A 1 86 ? 11.193 -8.864 5.936 1.00 53.84 86 LEU A N 1
ATOM 676 C CA . LEU A 1 86 ? 10.059 -9.622 6.475 1.00 53.84 86 LEU A CA 1
ATOM 677 C C . LEU A 1 86 ? 9.904 -10.942 5.715 1.00 53.84 86 LEU A C 1
ATOM 679 O O . LEU A 1 86 ? 9.733 -11.976 6.347 1.00 53.84 86 LEU A O 1
ATOM 683 N N . ILE A 1 87 ? 10.053 -10.920 4.387 1.00 53.91 87 ILE A N 1
ATOM 684 C CA . ILE A 1 87 ? 10.097 -12.128 3.550 1.00 53.91 87 ILE A CA 1
ATOM 685 C C . ILE A 1 87 ? 11.301 -12.987 3.944 1.00 53.91 87 ILE A C 1
ATOM 687 O O . ILE A 1 87 ? 11.127 -14.176 4.162 1.00 53.91 87 ILE A O 1
ATOM 691 N N . GLU A 1 88 ? 12.491 -12.402 4.122 1.00 60.41 88 GLU A N 1
ATOM 692 C CA . GLU A 1 88 ? 13.693 -13.126 4.573 1.00 60.41 88 GLU A CA 1
ATOM 693 C C . GLU A 1 88 ? 13.500 -13.749 5.968 1.00 60.41 88 GLU A C 1
ATOM 695 O O . GLU A 1 88 ? 13.859 -14.900 6.206 1.00 60.41 88 GLU A O 1
ATOM 700 N N . THR A 1 89 ? 12.863 -13.023 6.890 1.00 55.16 89 THR A N 1
ATOM 701 C CA . THR A 1 89 ? 12.524 -13.523 8.230 1.00 55.16 89 THR A C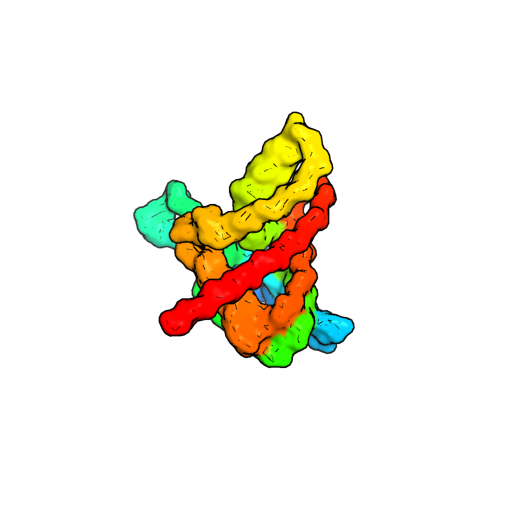A 1
ATOM 702 C C . THR A 1 89 ? 11.487 -14.639 8.146 1.00 55.16 89 THR A C 1
ATOM 704 O O . THR A 1 89 ? 11.648 -15.661 8.800 1.00 55.16 89 THR A O 1
ATOM 707 N N . ILE A 1 90 ? 10.468 -14.501 7.296 1.00 58.22 90 ILE A N 1
ATOM 708 C CA . ILE A 1 90 ? 9.479 -15.548 7.022 1.00 58.22 90 ILE A CA 1
ATOM 709 C C . ILE A 1 90 ? 10.153 -16.780 6.401 1.00 58.22 90 ILE A C 1
ATOM 711 O O . ILE A 1 90 ? 9.932 -17.885 6.885 1.00 58.22 90 ILE A O 1
ATOM 715 N N . GLN A 1 91 ? 11.033 -16.616 5.409 1.00 57.44 91 GLN A N 1
ATOM 716 C CA . GLN A 1 91 ? 11.842 -17.695 4.828 1.00 57.44 91 GLN A CA 1
ATOM 717 C C . GLN A 1 91 ? 12.699 -18.388 5.898 1.00 57.44 91 GLN A C 1
ATOM 719 O O . GLN A 1 91 ? 12.792 -19.618 5.921 1.00 57.44 91 GLN A O 1
ATOM 724 N N . ARG A 1 92 ? 13.270 -17.617 6.833 1.00 61.91 92 ARG A N 1
ATOM 725 C CA . ARG A 1 92 ? 14.032 -18.139 7.975 1.00 61.91 92 ARG A CA 1
ATOM 726 C C . ARG A 1 92 ? 13.150 -18.905 8.968 1.00 61.91 92 ARG A C 1
ATOM 728 O O . ARG A 1 92 ? 13.582 -19.912 9.506 1.00 61.91 92 ARG A O 1
ATOM 735 N N . ILE A 1 93 ? 11.903 -18.486 9.185 1.00 55.84 93 ILE A N 1
ATOM 736 C CA . ILE A 1 93 ? 10.922 -19.210 10.017 1.00 55.84 93 ILE A CA 1
ATOM 737 C C . ILE A 1 93 ? 10.478 -20.511 9.342 1.00 55.84 93 ILE A C 1
ATOM 739 O O . ILE A 1 93 ? 10.400 -21.544 10.006 1.00 55.84 93 ILE A O 1
ATOM 743 N N . PHE A 1 94 ? 10.213 -20.478 8.030 1.00 57.03 94 PHE A N 1
ATOM 744 C CA . PHE A 1 94 ? 9.888 -21.672 7.244 1.00 57.03 94 PHE A CA 1
ATOM 745 C C . PHE A 1 94 ? 11.017 -22.704 7.304 1.00 57.03 94 PHE A C 1
ATOM 747 O O . PHE A 1 94 ? 10.744 -23.896 7.406 1.00 57.03 94 PHE A O 1
ATOM 754 N N . THR A 1 95 ? 12.274 -22.255 7.319 1.00 57.12 95 THR A N 1
ATOM 755 C CA . THR A 1 95 ? 13.431 -23.142 7.514 1.00 57.12 95 THR A CA 1
ATOM 756 C C . THR A 1 95 ? 13.650 -23.568 8.972 1.00 57.12 95 THR A C 1
ATOM 758 O O . THR A 1 95 ? 14.301 -24.585 9.189 1.00 57.12 95 THR A O 1
ATOM 761 N N . PHE A 1 96 ? 13.104 -22.858 9.970 1.00 52.81 96 PHE A N 1
ATOM 762 C CA . PHE A 1 96 ? 13.465 -23.037 11.388 1.00 52.81 96 PHE A CA 1
ATOM 763 C C . PHE A 1 96 ? 12.340 -23.511 12.336 1.00 52.81 96 PHE A C 1
ATOM 765 O O . PHE A 1 96 ? 12.577 -23.593 13.531 1.00 52.81 96 PHE A O 1
ATOM 772 N N . TRP A 1 97 ? 11.151 -23.882 11.848 1.00 51.34 97 TRP A N 1
ATOM 773 C CA . TRP A 1 97 ? 9.981 -24.327 12.643 1.00 51.34 97 TRP A CA 1
ATOM 774 C C . TRP A 1 97 ? 9.112 -23.209 13.250 1.00 51.34 97 TRP A C 1
ATOM 776 O O . TRP A 1 97 ? 9.303 -22.768 14.383 1.00 51.34 97 TRP A O 1
ATOM 786 N N . GLY A 1 98 ? 8.041 -22.852 12.534 1.00 53.19 98 GLY A N 1
ATOM 787 C CA . GLY A 1 98 ? 6.664 -22.861 13.065 1.00 53.19 98 GLY A CA 1
ATOM 788 C C . GLY A 1 98 ? 6.278 -21.989 14.272 1.00 53.19 98 GLY A C 1
ATOM 789 O O . GLY A 1 98 ? 5.183 -22.181 14.797 1.00 53.19 98 GLY A O 1
ATOM 790 N N . LYS A 1 99 ? 7.106 -21.049 14.744 1.00 46.59 99 LYS A N 1
ATOM 791 C CA . LYS A 1 99 ? 6.751 -20.161 15.869 1.00 46.59 99 LYS A CA 1
ATOM 792 C C . LYS A 1 99 ? 6.193 -18.806 15.404 1.00 46.59 99 LYS A C 1
ATOM 794 O O . LYS A 1 99 ? 6.696 -18.249 14.428 1.00 46.59 99 LYS A O 1
ATOM 799 N N . PRO A 1 100 ? 5.192 -18.240 16.111 1.00 44.03 100 PRO A N 1
ATOM 800 C CA . PRO A 1 100 ? 4.634 -16.932 15.786 1.00 44.03 100 PRO A CA 1
ATOM 801 C C . PRO A 1 100 ? 5.660 -15.844 16.100 1.00 44.03 100 PRO A C 1
ATOM 803 O O . PRO A 1 100 ? 6.078 -15.681 17.248 1.00 44.03 100 PRO A O 1
ATOM 806 N N . LEU A 1 101 ? 6.077 -15.099 15.077 1.00 45.34 101 LEU A N 1
ATOM 807 C CA . LEU A 1 101 ? 7.003 -13.994 15.269 1.00 45.34 101 LEU A CA 1
ATOM 808 C C . LEU A 1 101 ? 6.243 -12.727 15.667 1.00 45.34 101 LEU A C 1
ATOM 810 O O . LEU A 1 101 ? 5.517 -12.136 14.870 1.00 45.34 101 LEU A O 1
ATOM 814 N N . ALA A 1 102 ? 6.468 -12.273 16.896 1.00 45.62 102 ALA A N 1
ATOM 815 C CA . ALA A 1 102 ? 6.276 -10.877 17.258 1.00 45.62 102 ALA A CA 1
ATOM 816 C C . ALA A 1 102 ? 7.488 -10.095 16.725 1.00 45.62 102 ALA A C 1
ATOM 818 O O . ALA A 1 102 ? 8.466 -9.891 17.441 1.00 45.62 102 ALA A O 1
ATOM 819 N N . VAL A 1 103 ? 7.477 -9.743 15.435 1.00 47.06 103 VAL A N 1
ATOM 820 C CA . VAL A 1 103 ? 8.532 -8.896 14.858 1.00 47.06 103 VAL A CA 1
ATOM 821 C C . VAL A 1 103 ? 8.347 -7.484 15.406 1.00 47.06 103 VAL A C 1
ATOM 823 O O . VAL A 1 103 ? 7.293 -6.876 15.211 1.00 47.06 103 VAL A O 1
ATOM 826 N N . ASP A 1 104 ? 9.367 -6.956 16.078 1.00 46.97 104 ASP A N 1
ATOM 827 C CA . ASP A 1 104 ? 9.434 -5.547 16.454 1.00 46.97 104 ASP A CA 1
ATOM 828 C C . ASP A 1 104 ? 9.672 -4.698 15.197 1.00 46.97 104 ASP A C 1
ATOM 830 O O . ASP A 1 104 ? 10.806 -4.437 14.794 1.00 46.97 104 ASP A O 1
ATOM 834 N N . ALA A 1 105 ? 8.578 -4.339 14.522 1.00 45.81 105 ALA A N 1
ATOM 835 C CA . ALA A 1 105 ? 8.596 -3.573 13.280 1.00 45.81 105 ALA A CA 1
ATOM 836 C C . ALA A 1 105 ? 9.289 -2.199 13.429 1.00 45.81 105 ALA A C 1
ATOM 838 O O . ALA A 1 105 ? 9.734 -1.639 12.427 1.00 45.81 105 ALA A O 1
ATOM 839 N N . GLU A 1 106 ? 9.426 -1.675 14.658 1.00 39.53 106 GLU A N 1
ATOM 840 C CA . GLU A 1 106 ? 9.989 -0.345 14.929 1.00 39.53 106 GLU A CA 1
ATOM 841 C C . GLU A 1 106 ? 11.498 -0.249 14.645 1.00 39.53 106 GLU A C 1
ATOM 843 O O . GLU A 1 106 ? 11.943 0.755 14.093 1.00 39.53 106 GLU A O 1
ATOM 848 N N . ASN A 1 107 ? 12.292 -1.286 14.937 1.00 35.44 107 ASN A N 1
ATOM 849 C CA . ASN A 1 107 ? 13.755 -1.216 14.780 1.00 35.44 107 ASN A CA 1
ATOM 850 C C . ASN A 1 107 ? 14.258 -1.511 13.351 1.00 35.44 107 ASN A C 1
ATOM 852 O O . ASN A 1 107 ? 15.404 -1.213 13.019 1.00 35.44 107 ASN A O 1
ATOM 856 N N . TRP A 1 108 ? 13.425 -2.098 12.488 1.00 44.97 108 TRP A N 1
ATOM 857 C CA . TRP A 1 108 ? 13.867 -2.693 11.215 1.00 44.97 108 TRP A CA 1
ATOM 858 C C . TRP A 1 108 ? 13.639 -1.773 10.010 1.00 44.97 108 TRP A C 1
ATOM 860 O O . TRP A 1 108 ? 14.282 -1.931 8.972 1.00 44.97 108 TRP A O 1
ATOM 870 N N . MET A 1 109 ? 12.751 -0.787 10.161 1.00 48.31 109 MET A N 1
ATOM 871 C CA . MET A 1 109 ? 12.376 0.184 9.129 1.00 48.31 109 MET A CA 1
ATOM 872 C C . MET A 1 109 ? 13.147 1.509 9.207 1.00 48.31 109 MET A C 1
ATOM 874 O O . MET A 1 109 ? 12.870 2.434 8.446 1.00 48.31 109 MET A O 1
ATOM 878 N N . ALA A 1 110 ? 14.143 1.595 10.092 1.00 38.09 110 ALA A N 1
ATOM 879 C CA . ALA A 1 110 ? 14.869 2.827 10.384 1.00 38.09 110 ALA A CA 1
ATOM 880 C C . ALA A 1 110 ? 15.645 3.414 9.182 1.00 38.09 110 ALA A C 1
ATOM 882 O O . ALA A 1 110 ? 15.983 4.596 9.207 1.00 38.09 110 ALA A O 1
ATOM 883 N N . HIS A 1 111 ? 15.872 2.655 8.099 1.00 49.06 111 HIS A N 1
ATOM 884 C CA . HIS A 1 111 ? 16.481 3.175 6.868 1.00 49.06 111 HIS A CA 1
ATOM 885 C C . HIS A 1 111 ? 15.847 2.636 5.570 1.00 49.06 111 HIS A C 1
ATOM 887 O O . HIS A 1 111 ? 16.179 1.551 5.100 1.00 49.06 111 HIS A O 1
ATOM 893 N N . SER A 1 112 ? 14.958 3.441 4.964 1.00 48.75 112 SER A N 1
ATOM 894 C CA . SER A 1 112 ? 14.866 3.726 3.509 1.00 48.75 112 SER A CA 1
ATOM 895 C C . SER A 1 112 ? 13.671 4.661 3.217 1.00 48.75 112 SER A C 1
ATOM 897 O O . SER A 1 112 ? 12.536 4.212 3.090 1.00 48.75 112 SER A O 1
ATOM 899 N N . GLY A 1 113 ? 13.938 5.975 3.160 1.00 57.47 113 GLY A N 1
ATOM 900 C CA . GLY A 1 113 ? 13.044 7.094 2.782 1.00 57.47 113 GLY A CA 1
ATOM 901 C C . GLY A 1 113 ? 11.525 6.851 2.801 1.00 57.47 113 GLY A C 1
ATOM 902 O O . GLY A 1 113 ? 10.841 7.217 3.753 1.00 57.47 113 GLY A O 1
ATOM 903 N N . THR A 1 114 ? 10.997 6.233 1.745 1.00 60.81 114 THR A N 1
ATOM 904 C CA . THR A 1 114 ? 9.565 6.000 1.487 1.00 60.81 114 THR A CA 1
ATOM 905 C C . THR A 1 114 ? 8.863 5.110 2.518 1.00 60.81 114 THR A C 1
ATOM 907 O O . THR A 1 114 ? 7.705 5.348 2.854 1.00 60.81 114 THR A O 1
ATOM 910 N N . ALA A 1 115 ? 9.537 4.089 3.053 1.00 66.44 115 ALA A N 1
ATOM 911 C CA . ALA A 1 115 ? 8.900 3.135 3.964 1.00 66.44 115 ALA A CA 1
ATOM 912 C C . ALA A 1 115 ? 8.517 3.799 5.301 1.00 66.44 115 ALA A C 1
ATOM 914 O O . ALA A 1 115 ? 7.478 3.495 5.885 1.00 66.44 115 ALA A O 1
ATOM 915 N N . ASN A 1 116 ? 9.320 4.772 5.742 1.00 67.06 116 ASN A N 1
ATOM 916 C CA . ASN A 1 116 ? 9.024 5.575 6.923 1.00 67.06 116 ASN A CA 1
ATOM 917 C C . ASN A 1 116 ? 7.821 6.505 6.691 1.00 67.06 116 ASN A C 1
ATOM 919 O O . ASN A 1 116 ? 6.995 6.678 7.582 1.00 67.06 116 ASN A O 1
ATOM 923 N N . VAL A 1 117 ? 7.679 7.057 5.479 1.00 76.06 117 VAL A N 1
ATOM 924 C CA . VAL A 1 117 ? 6.510 7.874 5.112 1.00 76.06 117 VAL A CA 1
ATOM 925 C C . VAL A 1 117 ? 5.236 7.030 5.134 1.00 76.06 117 VAL A C 1
ATOM 927 O O . VAL A 1 117 ? 4.255 7.445 5.742 1.00 76.06 117 VAL A O 1
ATOM 930 N N . MET A 1 118 ? 5.268 5.817 4.575 1.00 79.94 118 MET A N 1
ATOM 931 C CA . MET A 1 118 ? 4.132 4.886 4.610 1.00 79.94 118 MET A CA 1
ATOM 932 C C . MET A 1 118 ? 3.706 4.538 6.045 1.00 79.94 118 MET A C 1
ATOM 934 O O . MET A 1 118 ? 2.522 4.578 6.372 1.00 79.94 118 MET A O 1
ATOM 938 N N . LEU A 1 119 ? 4.662 4.258 6.940 1.00 79.12 119 LEU A N 1
ATOM 939 C CA . LEU A 1 119 ? 4.342 4.047 8.355 1.00 79.12 119 LEU A CA 1
ATOM 940 C C . LEU A 1 119 ? 3.769 5.288 9.023 1.00 79.12 119 LEU A C 1
ATOM 942 O O . LEU A 1 119 ? 2.851 5.169 9.829 1.00 79.12 119 LEU A O 1
ATOM 946 N N . ASN A 1 120 ? 4.316 6.465 8.72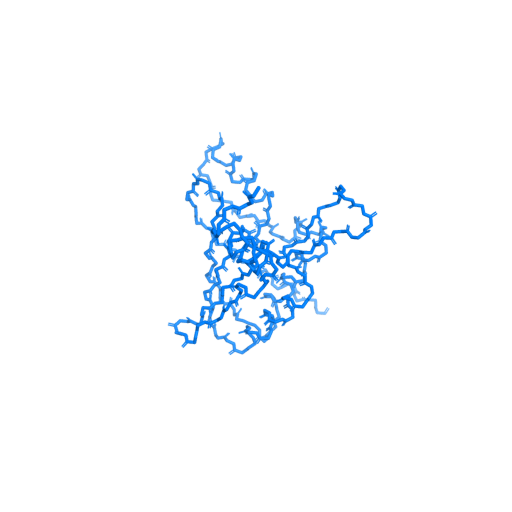7 1.00 80.00 120 ASN A N 1
ATOM 947 C CA . ASN A 1 120 ? 3.805 7.711 9.284 1.00 80.00 120 ASN A CA 1
ATOM 948 C C . ASN A 1 120 ? 2.368 7.959 8.835 1.00 80.00 120 ASN A C 1
ATOM 950 O O . ASN A 1 120 ? 1.561 8.390 9.654 1.00 80.00 120 ASN A O 1
ATOM 954 N N . ILE A 1 121 ? 2.034 7.619 7.585 1.00 86.00 121 ILE A N 1
ATOM 955 C CA . ILE A 1 121 ? 0.656 7.621 7.097 1.00 86.00 121 ILE A CA 1
ATOM 956 C C . ILE A 1 121 ? -0.183 6.670 7.954 1.00 86.00 121 ILE A C 1
ATOM 958 O O . ILE A 1 121 ? -1.140 7.134 8.550 1.00 86.00 121 ILE A O 1
ATOM 962 N N . PHE A 1 122 ? 0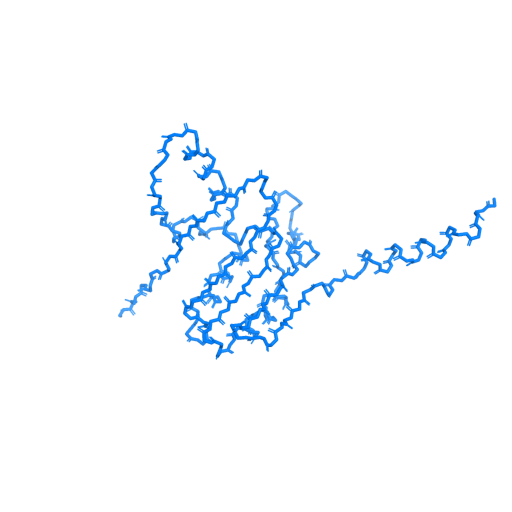.201 5.400 8.123 1.00 85.94 122 PHE A N 1
ATOM 963 C CA . PHE A 1 122 ? -0.567 4.432 8.931 1.00 85.94 122 PHE A CA 1
ATOM 964 C C . PHE A 1 122 ? -0.696 4.785 10.418 1.00 85.94 122 PHE A C 1
ATOM 966 O O . PHE A 1 122 ? -1.614 4.326 11.091 1.00 85.94 122 PHE A O 1
ATOM 973 N N . ARG A 1 123 ? 0.242 5.564 10.959 1.00 82.12 123 ARG A N 1
ATOM 974 C CA . ARG A 1 123 ? 0.237 6.015 12.358 1.00 82.12 123 ARG A CA 1
ATOM 975 C C . ARG A 1 123 ? -0.475 7.352 12.540 1.00 82.12 123 ARG A C 1
ATOM 977 O O . ARG A 1 123 ? -0.623 7.808 13.674 1.00 82.12 123 ARG A O 1
ATOM 984 N N . HIS A 1 124 ? -0.879 8.013 11.461 1.00 86.31 124 HIS A N 1
ATOM 985 C CA . HIS A 1 124 ? -1.484 9.329 11.541 1.00 86.31 124 HIS A CA 1
ATOM 986 C C . HIS A 1 124 ? -2.885 9.235 12.164 1.00 86.31 124 HIS A C 1
ATOM 988 O O . HIS A 1 124 ? -3.694 8.393 11.785 1.00 86.31 124 HIS A O 1
ATOM 994 N N . ASN A 1 125 ? -3.210 10.134 13.095 1.00 84.19 125 ASN A N 1
ATOM 995 C CA . ASN A 1 125 ? -4.460 10.087 13.869 1.00 84.19 125 ASN A CA 1
ATOM 996 C C . ASN A 1 125 ? -5.746 10.168 13.024 1.00 84.19 125 ASN A C 1
ATOM 998 O O . ASN A 1 125 ? -6.795 9.711 13.462 1.00 84.19 125 ASN A O 1
ATOM 1002 N N . LYS A 1 126 ? -5.669 10.770 11.833 1.00 87.62 126 LYS A N 1
ATOM 1003 C CA . LYS A 1 126 ? -6.775 10.856 10.866 1.00 87.62 126 LYS A CA 1
ATOM 1004 C C . LYS A 1 126 ? -6.838 9.682 9.888 1.00 87.62 126 LYS A C 1
ATOM 1006 O O . LYS A 1 126 ? -7.670 9.720 8.994 1.00 87.62 126 LYS A O 1
ATOM 1011 N N . THR A 1 127 ? -5.954 8.697 9.991 1.00 89.25 127 THR A N 1
ATOM 1012 C CA . THR A 1 127 ? -5.992 7.494 9.144 1.00 89.25 127 THR A CA 1
ATOM 1013 C C . THR A 1 127 ? -6.617 6.322 9.907 1.00 89.25 127 THR A C 1
ATOM 1015 O O . THR A 1 127 ? -6.721 6.398 11.135 1.00 89.25 127 THR A O 1
ATOM 1018 N N . PRO A 1 128 ? -7.073 5.263 9.214 1.00 86.50 128 PRO A N 1
ATOM 1019 C CA . PRO A 1 128 ? -7.797 4.171 9.841 1.00 86.50 128 PRO A CA 1
ATOM 1020 C C . PRO A 1 128 ? -6.964 3.481 10.925 1.00 86.50 128 PRO A C 1
ATOM 1022 O O . PRO A 1 128 ? -5.779 3.228 10.719 1.00 86.50 128 PRO A O 1
ATOM 1025 N N . PRO A 1 129 ? -7.570 3.078 12.052 1.00 86.06 129 PRO A N 1
ATOM 1026 C CA . PRO A 1 129 ? -6.894 2.245 13.043 1.00 86.06 129 PRO A CA 1
ATOM 1027 C C . PRO A 1 129 ? -6.666 0.807 12.551 1.00 86.06 129 PRO A C 1
ATOM 1029 O O . PRO A 1 129 ? -5.782 0.122 13.064 1.00 86.06 129 PRO A O 1
ATOM 1032 N N . ASN A 1 130 ? -7.461 0.340 11.578 1.00 89.25 130 ASN A N 1
ATOM 1033 C CA . ASN A 1 130 ? -7.430 -1.034 11.087 1.00 89.25 130 ASN A CA 1
ATOM 1034 C C . ASN A 1 130 ? -7.229 -1.089 9.571 1.00 89.25 130 ASN A C 1
ATOM 1036 O O . ASN A 1 130 ? -7.957 -0.455 8.801 1.00 89.25 130 ASN A O 1
ATOM 1040 N N . PHE A 1 131 ? -6.300 -1.948 9.159 1.00 91.44 131 PHE A N 1
ATOM 1041 C CA . PHE A 1 131 ? -6.016 -2.255 7.764 1.00 91.44 131 PHE A CA 1
ATOM 1042 C C . PHE A 1 131 ? -6.038 -3.766 7.546 1.00 91.44 131 PHE A C 1
ATOM 1044 O O . PHE A 1 131 ? -5.489 -4.524 8.346 1.00 91.44 131 PHE A O 1
ATOM 1051 N N . ILE A 1 132 ? -6.610 -4.190 6.424 1.00 93.81 132 ILE A N 1
ATOM 1052 C CA . ILE A 1 132 ? -6.335 -5.495 5.819 1.00 93.81 132 ILE A CA 1
ATOM 1053 C C . ILE A 1 132 ? -5.483 -5.218 4.589 1.00 93.81 132 ILE A C 1
ATOM 1055 O O . ILE A 1 132 ? -5.915 -4.481 3.710 1.00 93.81 132 ILE A O 1
ATOM 1059 N N . ILE A 1 133 ? -4.280 -5.785 4.526 1.00 91.50 133 ILE A N 1
ATOM 1060 C CA . ILE A 1 133 ? -3.388 -5.620 3.375 1.00 91.50 133 ILE A CA 1
ATOM 1061 C C . ILE A 1 133 ? -3.331 -6.942 2.619 1.00 91.50 133 ILE A C 1
ATOM 1063 O O . ILE A 1 133 ? -2.940 -7.965 3.180 1.00 91.50 133 ILE A O 1
ATOM 1067 N N . LEU A 1 134 ? -3.733 -6.910 1.354 1.00 92.31 134 LEU A N 1
ATOM 1068 C CA . LEU A 1 134 ? -3.633 -8.020 0.420 1.00 92.31 134 LEU A CA 1
ATOM 1069 C C . LEU A 1 134 ? -2.432 -7.763 -0.484 1.00 92.31 134 LEU A C 1
ATOM 1071 O O . LEU A 1 134 ? -2.416 -6.788 -1.238 1.00 92.31 134 LEU A O 1
ATOM 1075 N N . SER A 1 135 ? -1.430 -8.632 -0.395 1.00 87.31 135 SER A N 1
ATOM 1076 C CA . SER A 1 135 ? -0.219 -8.537 -1.208 1.00 87.31 135 SER A CA 1
ATOM 1077 C C . SER A 1 135 ? 0.089 -9.847 -1.921 1.00 87.31 135 SER A C 1
ATOM 1079 O O . SER A 1 135 ? -0.228 -10.922 -1.412 1.00 87.31 135 SER A O 1
ATOM 1081 N N . GLY A 1 136 ? 0.700 -9.741 -3.102 1.00 77.81 136 GLY A N 1
ATOM 1082 C CA . GLY A 1 136 ? 1.137 -10.869 -3.926 1.00 77.81 136 GLY A CA 1
ATOM 1083 C C . GLY A 1 136 ? 2.659 -10.911 -4.093 1.00 77.81 136 GLY A C 1
ATOM 1084 O O . GLY A 1 136 ? 3.393 -10.490 -3.204 1.00 77.81 136 GLY A O 1
ATOM 1085 N N . ASP A 1 137 ? 3.128 -11.421 -5.237 1.00 76.69 137 ASP A N 1
ATOM 1086 C CA . ASP A 1 137 ? 4.544 -11.513 -5.670 1.00 76.69 137 ASP A CA 1
ATOM 1087 C C . ASP A 1 137 ? 5.358 -12.665 -5.049 1.00 76.69 137 ASP A C 1
ATOM 1089 O O . ASP A 1 137 ? 6.186 -13.293 -5.701 1.00 76.69 137 ASP A O 1
ATOM 1093 N N . VAL A 1 138 ? 5.072 -13.015 -3.802 1.00 66.12 138 VAL A N 1
ATOM 1094 C CA . VAL A 1 138 ? 5.668 -14.157 -3.099 1.00 66.12 138 VAL A CA 1
ATOM 1095 C C . VAL A 1 138 ? 4.933 -15.448 -3.479 1.00 66.12 138 VAL A C 1
ATOM 1097 O O . VAL A 1 138 ? 3.738 -15.571 -3.243 1.00 66.12 138 VAL A O 1
ATOM 1100 N N . HIS A 1 139 ? 5.613 -16.423 -4.091 1.00 78.25 139 HIS A N 1
ATOM 1101 C CA . HIS A 1 139 ? 5.028 -17.682 -4.603 1.00 78.25 139 HIS A CA 1
ATOM 1102 C C . HIS A 1 139 ? 4.509 -18.655 -3.505 1.00 78.25 139 HIS A C 1
ATOM 1104 O O . HIS A 1 139 ? 4.555 -19.873 -3.669 1.00 78.25 139 HIS A O 1
ATOM 1110 N N . TYR A 1 140 ? 4.059 -18.145 -2.356 1.00 70.69 140 TYR A N 1
ATOM 1111 C CA . TYR A 1 140 ? 3.516 -18.899 -1.228 1.00 70.69 140 TYR A CA 1
ATOM 1112 C C . TYR A 1 140 ? 2.546 -18.031 -0.411 1.00 70.69 140 TYR A C 1
ATOM 1114 O O . TYR A 1 140 ? 2.609 -16.804 -0.440 1.00 70.69 140 TYR A O 1
ATOM 1122 N N . SER A 1 141 ? 1.651 -18.664 0.351 1.00 77.94 141 SER A N 1
ATOM 1123 C CA . SER A 1 141 ? 0.647 -17.965 1.166 1.00 77.94 141 SER A CA 1
ATOM 1124 C C . SER A 1 141 ? 1.089 -17.821 2.624 1.00 77.94 141 SER A C 1
ATOM 1126 O O . SER A 1 141 ? 1.612 -18.763 3.218 1.00 77.94 141 SER A O 1
ATOM 1128 N N . PHE A 1 142 ? 0.837 -16.658 3.228 1.00 78.06 142 PHE A N 1
ATOM 1129 C CA . PHE A 1 142 ? 1.024 -16.422 4.662 1.00 78.06 142 PHE A CA 1
ATOM 1130 C C . PHE A 1 142 ? 0.086 -15.325 5.176 1.00 78.06 142 PHE A C 1
ATOM 1132 O O . PHE A 1 142 ? -0.403 -14.500 4.410 1.00 78.06 142 PHE A O 1
ATOM 1139 N N . VAL A 1 143 ? -0.148 -15.316 6.490 1.00 81.69 143 VAL A N 1
ATOM 1140 C CA . VAL A 1 143 ? -0.942 -14.300 7.194 1.00 81.69 143 VAL A CA 1
ATOM 1141 C C . VAL A 1 143 ? -0.202 -13.910 8.469 1.00 81.69 143 VAL A C 1
ATOM 1143 O O . VAL A 1 143 ? 0.325 -14.768 9.174 1.00 81.69 143 VAL A O 1
ATOM 1146 N N . TYR A 1 144 ? -0.162 -12.617 8.775 1.00 75.44 144 TYR A N 1
ATOM 1147 C CA . TYR A 1 144 ? 0.450 -12.089 9.990 1.00 75.44 144 TYR A CA 1
ATOM 1148 C C . TYR A 1 144 ? -0.313 -10.856 10.473 1.00 75.44 144 TYR A C 1
ATOM 1150 O O . TYR A 1 144 ? -0.957 -10.157 9.693 1.00 75.44 144 TYR A O 1
ATOM 1158 N N . LYS A 1 145 ? -0.239 -10.596 11.779 1.00 79.75 145 LYS A N 1
ATOM 1159 C CA . LYS A 1 145 ? -0.824 -9.412 12.411 1.00 79.75 145 LYS A CA 1
ATOM 1160 C C . LYS A 1 145 ? 0.295 -8.457 12.804 1.00 79.75 145 LYS A C 1
ATOM 1162 O O . LYS A 1 145 ? 1.173 -8.830 13.577 1.00 79.75 145 LYS A O 1
ATOM 1167 N N . VAL A 1 146 ? 0.237 -7.227 12.301 1.00 76.94 146 VAL A N 1
ATOM 1168 C CA . VAL A 1 146 ? 1.134 -6.139 12.710 1.00 76.94 146 VAL A CA 1
ATOM 1169 C C . VAL A 1 146 ? 0.391 -5.232 13.676 1.00 76.94 146 VAL A C 1
ATOM 1171 O O . VAL A 1 146 ? -0.740 -4.835 13.407 1.00 76.94 146 VAL A O 1
ATOM 1174 N N . THR A 1 147 ? 1.039 -4.880 14.783 1.00 74.12 147 THR A N 1
ATOM 1175 C CA . THR A 1 147 ? 0.533 -3.877 15.722 1.00 74.12 147 THR A CA 1
ATOM 1176 C C . THR A 1 147 ? 1.589 -2.793 15.876 1.00 74.12 147 THR A C 1
ATOM 1178 O O . THR A 1 147 ? 2.682 -3.066 16.370 1.00 74.12 147 THR A O 1
ATOM 1181 N N . HIS A 1 148 ? 1.261 -1.563 15.487 1.00 68.88 148 HIS A N 1
ATOM 1182 C CA . HIS A 1 148 ? 2.114 -0.401 15.741 1.00 68.88 148 HIS A CA 1
ATOM 1183 C C . HIS A 1 148 ? 1.890 0.072 17.177 1.00 68.88 148 HIS A C 1
ATOM 1185 O O . HIS A 1 148 ? 0.756 0.359 17.563 1.00 68.88 148 HIS A O 1
ATOM 1191 N N . ARG A 1 149 ? 2.948 0.140 17.994 1.00 64.44 149 ARG A N 1
ATOM 1192 C CA . ARG A 1 149 ? 2.842 0.714 19.341 1.00 64.44 149 ARG A CA 1
ATOM 1193 C C . ARG A 1 149 ? 3.001 2.226 19.237 1.00 64.44 149 ARG A C 1
ATOM 1195 O O . ARG A 1 149 ? 3.990 2.734 18.725 1.00 64.44 149 ARG A O 1
ATOM 1202 N N . PHE A 1 150 ? 2.038 2.979 19.752 1.00 56.94 150 PHE A N 1
ATOM 1203 C CA . PHE A 1 150 ? 2.225 4.414 19.922 1.00 56.94 150 PHE A CA 1
ATOM 1204 C C . PHE A 1 150 ? 3.128 4.651 21.136 1.00 56.94 150 PHE A C 1
ATOM 1206 O O . PHE A 1 150 ? 2.681 4.534 22.276 1.00 56.94 150 PHE A O 1
ATOM 1213 N N . ARG A 1 151 ? 4.402 5.000 20.916 1.00 51.03 151 ARG A N 1
ATOM 1214 C CA . ARG A 1 151 ? 5.202 5.643 21.968 1.00 51.03 151 ARG A CA 1
ATOM 1215 C C . ARG A 1 151 ? 4.654 7.049 22.178 1.00 51.03 151 ARG A C 1
ATOM 1217 O O . ARG A 1 151 ? 4.863 7.946 21.368 1.00 51.03 151 ARG A O 1
ATOM 1224 N N . ARG A 1 152 ? 3.902 7.211 23.260 1.00 41.50 152 ARG A N 1
ATOM 1225 C CA . ARG A 1 152 ? 3.469 8.504 23.773 1.00 41.50 152 ARG A CA 1
ATOM 1226 C C . ARG A 1 152 ? 4.688 9.127 24.456 1.00 41.50 152 ARG A C 1
ATOM 1228 O O . ARG A 1 152 ? 5.010 8.749 25.576 1.00 41.50 152 ARG A O 1
ATOM 1235 N N . ASN A 1 153 ? 5.417 9.990 23.750 1.00 37.09 153 ASN A N 1
ATOM 1236 C CA . ASN A 1 153 ? 6.355 10.888 24.419 1.00 37.09 153 ASN A CA 1
ATOM 1237 C C . ASN A 1 153 ? 5.498 11.920 25.159 1.00 37.09 153 ASN A C 1
ATOM 1239 O O . ASN A 1 153 ? 4.809 12.713 24.516 1.00 37.09 153 ASN A O 1
ATOM 1243 N N . SER A 1 154 ? 5.459 11.796 26.486 1.00 37.00 154 SER A N 1
ATOM 1244 C CA . SER A 1 154 ? 4.999 12.854 27.388 1.00 37.00 154 SER A CA 1
ATOM 1245 C C . SER A 1 154 ? 6.020 13.981 27.445 1.00 37.00 154 SER A C 1
ATOM 1247 O O . SER A 1 154 ? 7.227 13.671 27.310 1.00 37.00 154 SER A O 1
#

Secondary structure (DSSP, 8-state):
---TTHHHHHHHHHHHHH-----EEE--SSEEEE---SSSPPP-TT-TTSPPPSS-HHHHHHHHHHHTT-SEEEEEESS-SS-HHHHHHHHHHHHH--------HHHHSSS-THHHHHHHHHHSTTS-SEEEEEE--SSS--------------

Sequence (154 aa):
MSSPGDLNHSELIDKILKWDEWHYSLNTSPKIVVLDTRTQRWYSESNAGKPSGLMDWQSLSALQQALINEPNIIMVSAAPIYGVKLIETIQRIFTFWGKPLAVDAENWMAHSGTANVMLNIFRHNKTPPNFIILSGDVHYSFVYKVTHRFRRNS

Radius of gyration: 18.77 Å; chains: 1; bounding box: 40×37×73 Å

pLDDT: mean 73.79, std 18.08, range [35.44, 97.62]